Protein AF-A0A7C9RGY3-F1 (afdb_monomer_lite)

Organism: NCBI:txid2712852

Foldseek 3Di:
DVVVVVVVVVVCPPPVNVVVVVVVVCVVVVPPDDDDPVVVVVVVVVVVVVVVVVVVVVCVVVDPPPVVVVVVVVVVVQLVVQLVVQLVCCVVPHPDDNVVSSVVSNVVSHDD

Structure (mmCIF, N/CA/C/O backbone):
data_AF-A0A7C9RGY3-F1
#
_entry.id   AF-A0A7C9RGY3-F1
#
loop_
_atom_site.group_PDB
_atom_site.id
_atom_site.type_symbol
_atom_site.label_atom_id
_atom_site.label_alt_id
_atom_site.label_comp_id
_atom_site.label_asym_id
_atom_site.label_entity_id
_atom_site.label_seq_id
_atom_site.pdbx_PDB_ins_code
_atom_site.Cartn_x
_atom_site.Cartn_y
_atom_site.Cartn_z
_atom_site.occupancy
_atom_site.B_iso_or_equiv
_atom_site.auth_seq_id
_atom_site.auth_comp_id
_atom_site.auth_asym_id
_atom_site.auth_atom_id
_atom_site.pdbx_PDB_model_num
ATOM 1 N N . MET A 1 1 ? 23.267 -20.616 13.382 1.00 57.34 1 MET A N 1
ATOM 2 C CA . MET A 1 1 ? 22.215 -19.986 14.216 1.00 57.34 1 MET A CA 1
ATOM 3 C C . MET A 1 1 ? 22.243 -18.462 14.067 1.00 57.34 1 MET A C 1
ATOM 5 O O . MET A 1 1 ? 21.202 -17.831 14.189 1.00 57.34 1 MET A O 1
ATOM 9 N N . ASP A 1 2 ? 23.391 -17.881 13.709 1.00 78.38 2 ASP A N 1
ATOM 10 C CA . ASP A 1 2 ? 23.604 -16.426 13.630 1.00 78.38 2 ASP A CA 1
ATOM 11 C C . ASP A 1 2 ? 22.848 -15.746 12.480 1.00 78.38 2 ASP A C 1
ATOM 13 O O . ASP A 1 2 ? 22.316 -14.655 12.652 1.00 78.38 2 ASP A O 1
ATOM 17 N N . THR A 1 3 ? 22.699 -16.414 11.331 1.00 89.88 3 THR A N 1
ATOM 18 C CA . THR A 1 3 ? 22.030 -15.842 10.147 1.00 89.88 3 THR A CA 1
ATOM 19 C C . THR A 1 3 ? 20.544 -15.560 10.377 1.00 89.88 3 THR A C 1
ATOM 21 O O . THR A 1 3 ? 20.042 -14.526 9.948 1.00 89.88 3 THR A O 1
ATOM 24 N N . LEU A 1 4 ? 19.830 -16.451 11.078 1.00 92.06 4 LEU A N 1
ATOM 25 C CA . LEU A 1 4 ? 18.403 -16.266 11.373 1.00 92.06 4 LEU A CA 1
ATOM 26 C C . LEU A 1 4 ? 18.183 -15.109 12.345 1.00 92.06 4 LEU A C 1
ATOM 28 O O . LEU A 1 4 ? 17.301 -14.281 12.125 1.00 92.06 4 LEU A O 1
ATOM 32 N N . LEU A 1 5 ? 19.012 -15.027 13.389 1.00 92.81 5 LEU A N 1
ATOM 33 C CA . LEU A 1 5 ? 18.950 -13.932 14.350 1.00 92.81 5 LEU A CA 1
ATOM 34 C C . LEU A 1 5 ? 19.293 -12.592 13.681 1.00 92.81 5 LEU A C 1
ATOM 36 O O . LEU A 1 5 ? 18.620 -11.594 13.922 1.00 92.81 5 LEU A O 1
ATOM 40 N N . GLN A 1 6 ? 20.278 -12.579 12.783 1.00 93.25 6 GLN A N 1
ATOM 41 C CA . GLN A 1 6 ? 20.675 -11.385 12.041 1.00 93.25 6 GLN A CA 1
ATOM 42 C C . GLN A 1 6 ? 19.593 -10.922 11.052 1.00 93.25 6 GLN A C 1
ATOM 44 O O . GLN A 1 6 ? 19.320 -9.724 10.975 1.00 93.25 6 GLN A O 1
ATOM 49 N N . LEU A 1 7 ? 18.917 -11.846 10.355 1.00 93.62 7 LEU A N 1
ATOM 50 C CA . LEU A 1 7 ? 17.750 -11.512 9.529 1.00 93.62 7 LEU A CA 1
ATOM 51 C C . LEU A 1 7 ? 16.598 -10.964 10.374 1.00 93.62 7 LEU A C 1
ATOM 53 O O . LEU A 1 7 ? 15.971 -9.980 9.981 1.00 93.62 7 LEU A O 1
ATOM 57 N N . ALA A 1 8 ? 16.308 -11.583 11.519 1.00 93.19 8 ALA A N 1
ATOM 58 C CA . ALA A 1 8 ? 15.240 -11.129 12.405 1.00 93.19 8 ALA A CA 1
ATOM 59 C C . ALA A 1 8 ? 15.509 -9.702 12.903 1.00 93.19 8 ALA A C 1
ATOM 61 O O . ALA A 1 8 ? 14.650 -8.831 12.768 1.00 93.19 8 ALA A O 1
ATOM 62 N N . ILE A 1 9 ? 16.724 -9.438 13.390 1.00 94.50 9 ILE A N 1
ATOM 63 C CA . ILE A 1 9 ? 17.143 -8.104 13.835 1.00 94.50 9 ILE A CA 1
ATOM 64 C C . ILE A 1 9 ? 17.092 -7.104 12.673 1.00 94.50 9 ILE A C 1
ATOM 66 O O . ILE A 1 9 ? 16.556 -6.013 12.841 1.00 94.50 9 ILE A O 1
ATOM 70 N N . GLY A 1 10 ? 17.575 -7.475 11.484 1.00 94.06 10 GLY A N 1
ATOM 71 C CA . GLY A 1 10 ? 17.539 -6.604 10.307 1.00 94.06 10 GLY A CA 1
ATOM 72 C C . GLY A 1 10 ? 16.121 -6.196 9.894 1.00 94.06 10 GLY A C 1
ATOM 73 O O . GLY A 1 10 ? 15.887 -5.037 9.564 1.00 94.06 10 GLY A O 1
ATOM 74 N N . ASN A 1 11 ? 15.154 -7.115 9.970 1.00 93.69 11 ASN A N 1
ATOM 75 C CA . ASN A 1 11 ? 13.752 -6.805 9.676 1.00 93.69 11 ASN A CA 1
ATOM 76 C 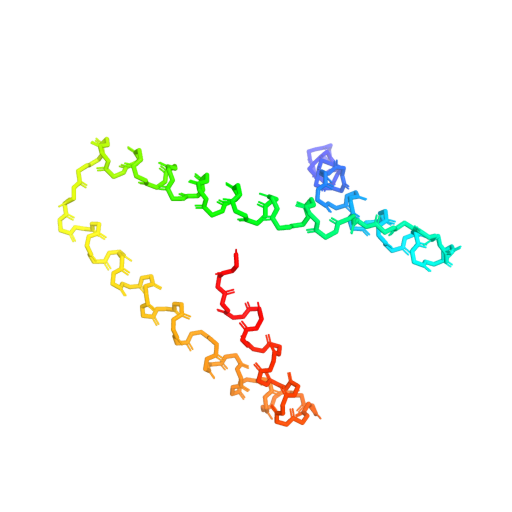C . ASN A 1 11 ? 13.107 -5.938 10.769 1.00 93.69 11 ASN A C 1
ATOM 78 O O . ASN A 1 11 ? 12.401 -4.978 10.452 1.00 93.69 11 ASN A O 1
ATOM 82 N N . LEU A 1 12 ? 13.373 -6.237 12.047 1.00 95.12 12 LEU A N 1
ATOM 83 C CA . LEU A 1 12 ? 12.833 -5.476 13.182 1.00 95.12 12 LEU A CA 1
ATOM 84 C C . LEU A 1 12 ? 13.389 -4.049 13.260 1.00 95.12 12 LEU A C 1
ATOM 86 O O . LEU A 1 12 ? 12.676 -3.138 13.671 1.00 95.12 12 LEU A O 1
ATOM 90 N N . LEU A 1 13 ? 14.639 -3.848 12.839 1.00 95.88 13 LEU A N 1
ATOM 91 C CA . LEU A 1 13 ? 15.279 -2.533 12.753 1.00 95.88 13 LEU A CA 1
ATOM 92 C C . LEU A 1 13 ? 15.032 -1.828 11.412 1.00 95.88 13 LEU A C 1
ATOM 94 O O . LEU A 1 13 ? 15.617 -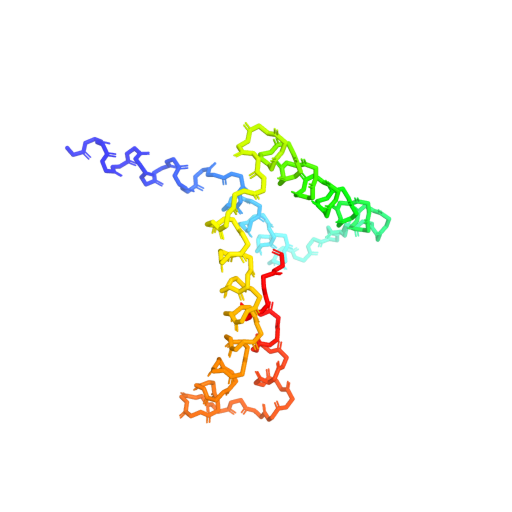0.775 11.156 1.00 95.88 13 LEU A O 1
ATOM 98 N N . SER A 1 14 ? 14.177 -2.377 10.546 1.00 96.25 14 SER A N 1
ATOM 99 C CA . SER A 1 14 ? 13.798 -1.677 9.323 1.00 96.25 14 SER A CA 1
ATOM 100 C C . SER A 1 14 ? 13.069 -0.369 9.668 1.00 96.25 14 SER A C 1
ATOM 102 O O . SER A 1 14 ? 12.258 -0.342 10.601 1.00 96.25 14 SER A O 1
ATOM 104 N N . PRO A 1 15 ? 13.293 0.723 8.912 1.00 95.00 15 PRO A N 1
ATOM 105 C CA . PRO A 1 15 ? 12.644 2.004 9.185 1.00 95.00 15 PRO A CA 1
ATOM 106 C C . PRO A 1 15 ? 11.122 1.892 9.293 1.00 95.00 15 PRO A C 1
ATOM 108 O O . PRO A 1 15 ? 10.522 2.508 10.162 1.00 95.00 15 PRO A O 1
ATOM 111 N N . MET A 1 16 ? 10.501 1.060 8.454 1.00 90.94 16 MET A N 1
ATOM 112 C CA . MET A 1 16 ? 9.054 0.852 8.446 1.00 90.94 16 MET A CA 1
ATOM 113 C C . MET A 1 16 ? 8.539 0.284 9.778 1.00 90.94 16 MET A C 1
ATOM 115 O O . MET A 1 16 ? 7.570 0.802 10.332 1.00 90.94 16 MET A O 1
ATOM 119 N N . VAL A 1 17 ? 9.212 -0.733 10.328 1.00 95.38 17 VAL A N 1
ATOM 120 C CA . VAL A 1 17 ? 8.847 -1.325 11.627 1.00 95.38 17 VAL A CA 1
ATOM 121 C C . VAL A 1 17 ? 9.108 -0.339 12.767 1.00 95.38 17 VAL A C 1
ATOM 123 O O . VAL A 1 17 ? 8.280 -0.203 13.667 1.00 95.38 17 VAL A O 1
ATOM 126 N N . LEU A 1 18 ? 10.214 0.405 12.707 1.00 96.31 18 LEU A N 1
ATOM 127 C CA . LEU A 1 18 ? 10.545 1.413 13.714 1.00 96.31 18 LEU A CA 1
ATOM 128 C C . LEU A 1 18 ? 9.561 2.594 13.712 1.00 96.31 18 LEU A C 1
ATOM 130 O O . LEU A 1 18 ? 9.151 3.031 14.784 1.00 96.31 18 LEU A O 1
ATOM 134 N N . PHE A 1 19 ? 9.120 3.080 12.546 1.00 93.62 19 PHE A N 1
ATOM 135 C CA . PHE A 1 19 ? 8.087 4.121 12.450 1.00 93.62 19 PHE A CA 1
ATOM 136 C C . PHE A 1 19 ? 6.722 3.630 12.942 1.00 93.62 19 PHE A C 1
ATOM 138 O O . PHE A 1 19 ? 6.006 4.387 13.596 1.00 93.62 19 PHE A O 1
ATOM 145 N N . PHE A 1 20 ? 6.374 2.363 12.696 1.00 93.00 20 PHE A N 1
ATOM 146 C CA . PHE A 1 20 ? 5.180 1.758 13.288 1.00 93.00 20 PHE A CA 1
ATOM 147 C C . PHE A 1 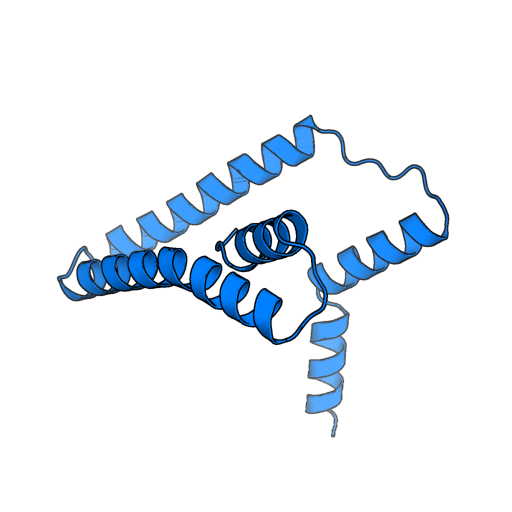20 ? 5.270 1.729 14.822 1.00 93.00 20 PHE A C 1
ATOM 149 O O . PHE A 1 20 ? 4.357 2.196 15.505 1.00 93.00 20 PHE A O 1
ATOM 156 N N . ALA A 1 21 ? 6.394 1.256 15.370 1.00 95.44 21 ALA A N 1
ATOM 157 C CA . ALA A 1 21 ? 6.633 1.247 16.812 1.00 95.44 21 ALA A CA 1
ATOM 158 C C . ALA A 1 21 ? 6.612 2.667 17.410 1.00 95.44 21 ALA A C 1
ATOM 160 O O . ALA A 1 21 ? 6.033 2.884 18.478 1.00 95.44 21 ALA A O 1
ATOM 161 N N . LEU A 1 22 ? 7.171 3.655 16.705 1.00 94.00 22 LEU A N 1
ATOM 162 C CA . LEU A 1 22 ? 7.096 5.065 17.083 1.00 94.00 22 LEU A CA 1
ATOM 163 C C . LEU A 1 22 ? 5.643 5.554 17.132 1.00 94.00 22 LEU A C 1
ATOM 165 O O . LEU A 1 22 ? 5.254 6.184 18.107 1.00 94.00 22 LEU A O 1
ATOM 169 N N . GLY A 1 23 ? 4.824 5.235 16.129 1.00 92.88 23 GLY A N 1
ATOM 170 C CA . GLY A 1 23 ? 3.409 5.615 16.112 1.00 92.88 23 GLY A CA 1
ATOM 171 C C . GLY A 1 23 ? 2.621 5.007 17.277 1.00 92.88 23 GLY A C 1
ATOM 172 O O . GLY A 1 23 ? 1.881 5.714 17.961 1.00 92.88 23 GLY A O 1
ATOM 173 N N . VAL A 1 24 ? 2.833 3.716 17.558 1.00 94.69 24 VAL A N 1
ATOM 174 C CA . VAL A 1 24 ? 2.205 3.024 18.697 1.00 94.69 24 VAL A CA 1
ATOM 175 C C . VAL A 1 24 ? 2.626 3.653 20.026 1.00 94.69 24 VAL A C 1
ATOM 177 O O . VAL A 1 24 ? 1.778 3.933 20.872 1.00 94.69 24 VAL A O 1
ATOM 180 N N . THR A 1 25 ? 3.922 3.910 20.212 1.00 95.62 25 THR A N 1
ATOM 181 C CA . THR A 1 25 ? 4.443 4.515 21.449 1.00 95.62 25 THR A CA 1
ATOM 182 C C . THR A 1 25 ? 3.997 5.968 21.614 1.00 95.62 25 THR A C 1
ATOM 184 O O . THR A 1 25 ? 3.572 6.338 22.706 1.00 95.62 25 THR A O 1
ATOM 187 N N . ALA A 1 26 ? 3.993 6.771 20.547 1.00 94.50 26 ALA A N 1
ATOM 188 C CA . ALA A 1 26 ? 3.481 8.141 20.554 1.00 94.50 26 ALA A CA 1
ATOM 189 C C . ALA A 1 26 ? 1.990 8.188 20.922 1.00 94.50 26 ALA A C 1
ATOM 191 O O . ALA A 1 26 ? 1.598 8.981 21.779 1.00 94.50 26 ALA A O 1
ATOM 192 N N . GLY A 1 27 ? 1.172 7.300 20.346 1.00 92.88 27 GLY A N 1
ATOM 193 C CA . GLY A 1 27 ? -0.246 7.177 20.690 1.00 92.88 27 GLY A CA 1
ATOM 194 C C . GLY A 1 27 ? -0.468 6.725 22.135 1.00 92.88 27 GLY A C 1
ATOM 195 O O . GLY A 1 27 ? -1.312 7.285 22.835 1.00 92.88 27 GLY A O 1
ATOM 196 N N . TRP A 1 28 ? 0.327 5.765 22.622 1.00 96.44 28 TRP A N 1
ATOM 197 C CA . TRP A 1 28 ? 0.233 5.283 24.004 1.00 96.44 28 TRP A CA 1
ATOM 198 C C . TRP A 1 28 ? 0.618 6.358 25.028 1.00 96.44 28 TRP A C 1
ATOM 200 O O . TRP A 1 28 ? -0.049 6.504 26.053 1.00 96.44 28 TRP A O 1
ATOM 210 N N . LEU A 1 29 ? 1.638 7.159 24.715 1.00 96.44 29 LEU A N 1
ATOM 211 C CA . LEU A 1 29 ? 2.067 8.308 25.515 1.00 96.44 29 LEU A CA 1
ATOM 212 C C . LEU A 1 29 ? 1.165 9.542 25.345 1.00 96.44 29 LEU A C 1
ATOM 214 O O . LEU A 1 29 ? 1.411 10.549 26.004 1.00 96.44 29 LEU A O 1
ATOM 218 N N . LYS A 1 30 ? 0.132 9.479 24.487 1.00 92.62 30 LYS A N 1
ATOM 219 C CA . LYS A 1 30 ? -0.727 10.618 24.112 1.00 92.62 30 LYS A CA 1
ATOM 220 C C . LYS A 1 30 ? 0.085 11.835 23.651 1.00 92.62 30 LYS A C 1
ATOM 222 O O . LYS A 1 30 ? -0.218 12.966 24.015 1.00 92.62 30 LYS A O 1
ATOM 227 N N . SER A 1 31 ? 1.148 11.590 22.891 1.00 90.69 31 SER A N 1
ATOM 228 C CA . SER A 1 31 ? 1.985 12.641 22.322 1.00 90.69 31 SER A CA 1
ATOM 229 C C . SER A 1 31 ? 1.199 13.433 21.276 1.00 90.69 31 SER A C 1
ATOM 231 O O . SER A 1 31 ? 0.556 12.835 20.415 1.00 90.69 31 SER A O 1
ATOM 233 N N . ASP A 1 32 ? 1.326 14.763 21.286 1.00 86.62 32 ASP A N 1
ATOM 234 C CA . ASP A 1 32 ? 0.775 15.663 20.257 1.00 86.62 32 ASP A CA 1
ATOM 235 C C . ASP A 1 32 ? 1.563 15.600 18.929 1.00 86.62 32 ASP A C 1
ATOM 237 O O . ASP A 1 32 ? 1.733 16.597 18.223 1.00 86.62 32 ASP A O 1
ATOM 241 N N . LEU A 1 33 ? 2.090 14.421 18.581 1.00 84.62 33 LEU A N 1
ATOM 242 C CA . LEU A 1 33 ? 2.836 14.193 17.351 1.00 84.62 33 LEU A CA 1
ATOM 243 C C . LEU A 1 33 ? 1.875 14.214 16.157 1.00 84.62 33 LEU A C 1
ATOM 245 O O . LEU A 1 33 ? 1.345 13.187 15.735 1.00 84.62 33 LEU A O 1
ATOM 249 N N . ALA A 1 34 ? 1.658 15.405 15.607 1.00 84.12 34 ALA A N 1
ATOM 250 C CA . ALA A 1 34 ? 0.866 15.620 14.408 1.00 84.12 34 ALA A CA 1
ATOM 251 C C . ALA A 1 34 ? 1.775 15.840 13.192 1.00 84.12 34 ALA A C 1
ATOM 253 O O . ALA A 1 34 ? 2.656 16.701 13.203 1.00 84.12 34 ALA A O 1
ATOM 254 N N . ILE A 1 35 ? 1.535 15.089 12.115 1.00 85.88 35 ILE A N 1
ATOM 255 C CA . ILE A 1 35 ? 2.149 15.360 10.811 1.00 85.88 35 ILE A CA 1
ATOM 256 C C . ILE A 1 35 ? 1.334 16.477 10.136 1.00 85.88 35 ILE A C 1
ATOM 258 O O . ILE A 1 35 ? 0.131 16.295 9.928 1.00 85.88 35 ILE A O 1
ATOM 262 N N . PRO A 1 36 ? 1.943 17.618 9.763 1.00 92.44 36 PRO A N 1
ATOM 263 C CA . PRO A 1 36 ? 1.250 18.678 9.039 1.00 92.44 36 PRO A CA 1
ATOM 264 C C . PRO A 1 36 ? 0.646 18.177 7.723 1.00 92.44 36 PRO A C 1
ATOM 266 O O . PRO A 1 36 ? 1.310 17.494 6.943 1.00 92.44 36 PRO A O 1
ATOM 269 N N . GLU A 1 37 ? -0.585 18.592 7.420 1.00 91.94 37 GLU A N 1
ATOM 270 C CA . GLU A 1 37 ? -1.323 18.140 6.230 1.00 91.94 37 GLU A CA 1
ATOM 271 C C . GLU A 1 37 ? -0.565 18.406 4.915 1.00 91.94 37 GLU A C 1
ATOM 273 O O . GLU A 1 37 ? -0.588 17.587 3.994 1.00 91.94 37 GLU A O 1
ATOM 278 N N . ALA A 1 38 ? 0.164 19.525 4.844 1.00 94.62 38 ALA A N 1
ATOM 279 C CA . ALA A 1 38 ? 1.001 19.871 3.698 1.00 94.62 38 ALA A CA 1
ATOM 280 C C . ALA A 1 38 ? 2.103 18.828 3.438 1.00 94.62 38 ALA A C 1
ATOM 282 O O . ALA A 1 38 ? 2.378 18.506 2.282 1.00 94.62 38 ALA A O 1
ATOM 283 N N . ILE A 1 39 ? 2.693 18.261 4.497 1.00 94.81 39 ILE A N 1
ATOM 284 C CA . ILE A 1 39 ? 3.721 17.220 4.383 1.00 94.81 39 ILE A CA 1
ATOM 285 C C . ILE A 1 39 ? 3.088 15.917 3.894 1.00 94.81 39 ILE A C 1
ATOM 287 O O . ILE A 1 39 ? 3.610 15.309 2.963 1.00 94.81 39 ILE A O 1
ATOM 291 N N . SER A 1 40 ? 1.936 15.521 4.443 1.00 90.44 40 SER 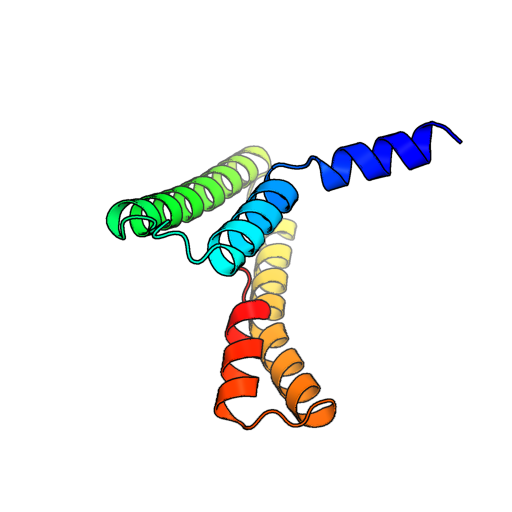A N 1
ATOM 292 C CA . SER A 1 40 ? 1.219 14.310 4.015 1.00 90.44 40 SER A CA 1
ATOM 293 C C . SER A 1 40 ? 0.832 14.360 2.533 1.00 90.44 40 SER A C 1
ATOM 295 O O . SER A 1 40 ? 1.054 13.401 1.788 1.00 90.44 40 SER A O 1
ATOM 297 N N . LYS A 1 41 ? 0.311 15.505 2.073 1.00 92.75 41 LYS A N 1
ATOM 298 C CA . LYS A 1 41 ? -0.014 15.735 0.656 1.00 92.75 41 LYS A CA 1
ATOM 299 C C . LYS A 1 41 ? 1.240 15.741 -0.221 1.00 92.75 41 LYS A C 1
ATOM 301 O O . LYS A 1 41 ? 1.242 15.109 -1.276 1.00 92.75 41 LYS A O 1
ATOM 306 N N . GLY A 1 42 ? 2.307 16.405 0.227 1.00 96.62 42 GLY A N 1
ATOM 307 C CA . GLY A 1 42 ? 3.591 16.443 -0.475 1.00 96.62 42 GLY A CA 1
ATOM 308 C C . GLY A 1 42 ? 4.205 15.053 -0.654 1.00 96.62 42 GLY A C 1
ATOM 309 O O . GLY A 1 42 ? 4.590 14.700 -1.766 1.00 96.62 42 GLY A O 1
ATOM 310 N N . LEU A 1 43 ? 4.224 14.239 0.405 1.00 95.00 43 LEU A N 1
ATOM 311 C CA . LEU A 1 43 ? 4.689 12.849 0.360 1.00 95.00 43 LEU A CA 1
ATOM 312 C C . LEU A 1 43 ? 3.841 12.000 -0.589 1.00 95.00 43 LEU A C 1
ATOM 314 O O . LEU A 1 43 ? 4.400 11.272 -1.401 1.00 95.00 43 LEU A O 1
ATOM 318 N N . SER A 1 44 ? 2.514 12.132 -0.545 1.00 92.50 44 SER A N 1
ATOM 319 C CA . SER A 1 44 ? 1.617 11.381 -1.437 1.00 92.50 44 SER A CA 1
ATOM 320 C C . SER A 1 44 ? 1.885 11.698 -2.913 1.00 92.50 44 SER A C 1
ATOM 322 O O . SER A 1 44 ? 2.027 10.793 -3.733 1.00 92.50 44 SER A O 1
ATOM 324 N N . LEU A 1 45 ? 2.020 12.984 -3.255 1.00 95.62 45 LEU A N 1
ATOM 325 C CA . LEU A 1 45 ? 2.360 13.419 -4.614 1.00 95.62 45 LEU A CA 1
ATOM 326 C C . LEU A 1 45 ? 3.753 12.943 -5.034 1.00 95.62 45 LEU A C 1
ATOM 328 O O . LEU A 1 45 ? 3.924 12.458 -6.153 1.00 95.62 45 LEU A O 1
ATOM 332 N N . TYR A 1 46 ? 4.736 13.054 -4.139 1.00 95.94 46 TYR A N 1
ATOM 333 C CA . TYR A 1 46 ? 6.094 12.582 -4.387 1.00 95.94 46 TYR A CA 1
ATOM 334 C C . TYR A 1 46 ? 6.127 11.077 -4.664 1.00 95.94 46 TYR A C 1
ATOM 336 O O . TYR A 1 46 ? 6.768 10.658 -5.623 1.00 95.94 46 TYR A O 1
ATOM 344 N N . LEU A 1 47 ? 5.412 10.271 -3.874 1.00 94.12 47 LEU A N 1
ATOM 345 C CA . LEU A 1 47 ? 5.345 8.822 -4.060 1.00 94.12 47 LEU A CA 1
ATOM 346 C C . LEU A 1 47 ? 4.681 8.459 -5.390 1.00 94.12 47 LEU A C 1
ATOM 348 O O . LEU A 1 47 ? 5.258 7.686 -6.150 1.00 94.12 47 LEU A O 1
ATOM 352 N N . MET A 1 48 ? 3.539 9.069 -5.728 1.00 93.69 48 MET A N 1
ATOM 353 C CA . MET A 1 48 ? 2.894 8.850 -7.031 1.00 93.69 48 MET A CA 1
ATOM 354 C C . MET A 1 48 ? 3.826 9.204 -8.198 1.00 93.69 48 MET A C 1
ATOM 356 O O . MET A 1 48 ? 3.941 8.435 -9.155 1.00 93.69 48 MET A O 1
ATOM 360 N N . LEU A 1 49 ? 4.538 10.333 -8.104 1.00 96.44 49 LEU A N 1
ATOM 361 C CA . LEU A 1 49 ? 5.523 10.743 -9.104 1.00 96.44 49 LEU A CA 1
ATOM 362 C C . LEU A 1 49 ? 6.689 9.752 -9.188 1.00 96.44 49 LEU A C 1
ATOM 364 O O . LEU A 1 49 ? 7.055 9.341 -10.284 1.00 96.44 49 LEU A O 1
ATOM 368 N N . ALA A 1 50 ? 7.275 9.368 -8.055 1.00 96.19 50 ALA A N 1
ATOM 369 C CA . ALA A 1 50 ? 8.437 8.487 -7.996 1.00 96.19 50 ALA A CA 1
ATOM 370 C C . ALA A 1 50 ? 8.115 7.083 -8.526 1.00 96.19 50 ALA A C 1
ATOM 372 O O . ALA A 1 50 ? 8.894 6.534 -9.307 1.00 96.19 50 ALA A O 1
ATOM 373 N N . ILE A 1 51 ? 6.956 6.528 -8.158 1.00 92.12 51 ILE A N 1
ATOM 374 C CA . ILE A 1 51 ? 6.472 5.231 -8.648 1.00 92.12 51 ILE A CA 1
ATOM 375 C C . ILE A 1 51 ? 6.243 5.300 -10.163 1.00 92.12 51 ILE A C 1
ATOM 377 O O . ILE A 1 51 ? 6.758 4.456 -10.900 1.00 92.12 51 ILE A O 1
ATOM 381 N N . GLY A 1 52 ? 5.542 6.334 -10.644 1.00 92.38 52 GLY A N 1
ATOM 382 C CA . GLY A 1 52 ? 5.304 6.536 -12.075 1.00 92.38 52 GLY A CA 1
ATOM 383 C C . GLY A 1 52 ? 6.598 6.732 -12.870 1.00 92.38 52 GLY A C 1
ATOM 384 O O . GLY A 1 52 ? 6.779 6.123 -13.923 1.00 92.38 52 GLY A O 1
ATOM 385 N N . PHE A 1 53 ? 7.535 7.522 -12.343 1.00 95.56 53 PHE A N 1
ATOM 386 C CA . PHE A 1 53 ? 8.828 7.776 -12.972 1.00 95.56 53 PHE A CA 1
ATOM 387 C C . PHE A 1 53 ? 9.682 6.509 -13.045 1.00 95.56 53 PHE A C 1
ATOM 389 O O . PHE A 1 53 ? 10.198 6.181 -14.113 1.00 95.56 53 PHE A O 1
ATOM 396 N N . LYS A 1 54 ? 9.791 5.753 -11.945 1.00 92.50 54 LYS A N 1
ATOM 397 C CA . LYS A 1 54 ? 10.530 4.485 -11.921 1.00 92.50 54 LYS A CA 1
ATOM 398 C C . LYS A 1 54 ? 9.933 3.485 -12.913 1.00 92.50 54 LYS A C 1
ATOM 400 O O . LYS A 1 54 ? 10.687 2.900 -13.683 1.00 92.50 54 LYS A O 1
ATOM 405 N N . GLY A 1 55 ? 8.606 3.348 -12.956 1.00 89.44 55 GLY A N 1
ATOM 406 C CA . GLY A 1 55 ? 7.924 2.505 -13.943 1.00 89.44 55 GLY A CA 1
ATOM 407 C C . GLY A 1 55 ? 8.174 2.954 -15.388 1.00 89.44 55 GLY A C 1
ATOM 408 O O . GLY A 1 55 ? 8.444 2.123 -16.252 1.00 89.44 55 GLY A O 1
ATOM 409 N N . GLY A 1 56 ? 8.159 4.265 -15.646 1.00 90.19 56 GLY A N 1
ATOM 410 C CA . GLY A 1 56 ? 8.458 4.836 -16.961 1.00 90.19 56 GLY A CA 1
ATOM 411 C C . GLY A 1 56 ? 9.895 4.580 -17.425 1.00 90.19 56 GLY A C 1
ATOM 412 O O . GLY A 1 56 ? 10.106 4.241 -18.588 1.00 90.19 56 GLY A O 1
ATOM 413 N N . VAL A 1 57 ? 10.875 4.676 -16.520 1.00 92.62 57 VAL A N 1
ATOM 414 C CA . VAL A 1 57 ? 12.281 4.339 -16.810 1.00 92.62 57 VAL A CA 1
ATOM 415 C C . VAL A 1 57 ? 12.428 2.863 -17.184 1.00 92.62 57 VAL A C 1
ATOM 417 O O . VAL A 1 57 ? 13.087 2.560 -18.176 1.00 92.62 57 VAL A O 1
ATOM 420 N N . GLU A 1 58 ? 11.787 1.952 -16.444 1.00 88.50 58 GLU A N 1
ATOM 421 C CA . GLU A 1 58 ? 11.817 0.515 -16.765 1.00 88.50 58 GLU A CA 1
ATOM 422 C C . GLU A 1 58 ? 11.121 0.199 -18.100 1.00 88.50 58 GLU A C 1
ATOM 424 O O . GLU A 1 58 ? 11.554 -0.686 -18.841 1.00 88.50 58 GLU A O 1
ATOM 429 N N . LEU A 1 59 ? 10.062 0.940 -18.445 1.00 88.81 59 LEU A N 1
A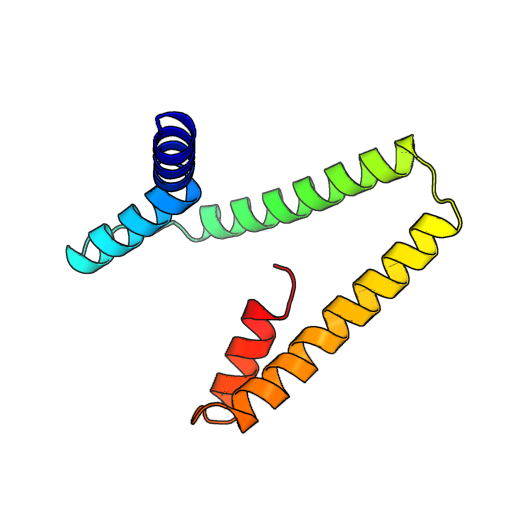TOM 430 C CA . LEU A 1 59 ? 9.373 0.793 -19.727 1.00 88.81 59 LEU A CA 1
ATOM 431 C C . LEU A 1 59 ? 10.222 1.300 -20.900 1.00 88.81 59 LEU A C 1
ATOM 433 O O . LEU A 1 59 ? 10.218 0.699 -21.974 1.00 88.81 59 LEU A O 1
ATOM 437 N N . ALA A 1 60 ? 10.962 2.391 -20.696 1.00 87.94 60 ALA A N 1
ATOM 438 C CA . ALA A 1 60 ? 11.865 2.944 -21.698 1.00 87.94 60 ALA A CA 1
ATOM 439 C C . ALA A 1 60 ? 13.079 2.034 -21.955 1.00 87.94 60 ALA A C 1
ATOM 441 O O . ALA A 1 60 ? 13.527 1.940 -23.096 1.00 87.94 60 ALA A O 1
ATOM 442 N N . SER A 1 61 ? 13.596 1.350 -20.926 1.00 85.12 61 SER A N 1
ATOM 443 C CA . SER A 1 61 ? 14.748 0.445 -21.054 1.00 85.12 61 SER A CA 1
ATOM 444 C C . SER A 1 61 ? 14.393 -0.913 -21.668 1.00 85.12 61 SER A C 1
ATOM 446 O O . SER A 1 61 ? 15.184 -1.448 -22.442 1.00 85.12 61 SER A O 1
ATOM 448 N N . ASN A 1 62 ? 13.215 -1.465 -21.357 1.00 78.50 62 ASN A N 1
ATOM 449 C CA . ASN A 1 62 ? 12.796 -2.800 -21.812 1.00 78.50 62 ASN A CA 1
ATOM 450 C C . ASN A 1 62 ? 11.837 -2.775 -23.020 1.00 78.50 62 ASN A C 1
ATOM 452 O O . ASN A 1 62 ? 11.563 -3.820 -23.614 1.00 78.50 62 ASN A O 1
ATOM 456 N N . GLY A 1 63 ? 11.340 -1.594 -23.401 1.00 72.81 63 GLY A N 1
ATOM 457 C CA . GLY A 1 63 ? 10.363 -1.405 -24.471 1.00 72.81 63 GLY A CA 1
ATOM 458 C C . GLY A 1 63 ? 8.954 -1.888 -24.108 1.00 72.81 63 GLY A C 1
ATOM 459 O O . GLY A 1 63 ? 8.737 -2.684 -23.195 1.00 72.81 63 GLY A O 1
ATOM 460 N N . VAL A 1 64 ? 7.955 -1.430 -24.866 1.00 67.06 64 VAL A N 1
ATOM 461 C CA . VAL A 1 64 ? 6.560 -1.885 -24.727 1.00 67.06 64 VAL A CA 1
ATOM 462 C C . VAL A 1 64 ? 6.352 -3.153 -25.560 1.00 67.06 64 VAL A C 1
ATOM 464 O O . VAL A 1 64 ? 5.628 -3.164 -26.553 1.00 67.06 64 VAL A O 1
ATOM 467 N N . ALA A 1 65 ? 7.051 -4.232 -25.210 1.00 78.12 65 ALA A N 1
ATOM 468 C CA . ALA A 1 65 ? 6.805 -5.533 -25.826 1.00 78.12 65 ALA A CA 1
ATOM 469 C C . ALA A 1 65 ? 5.392 -6.040 -25.467 1.00 78.12 65 ALA A C 1
ATOM 471 O O . ALA A 1 65 ? 4.821 -5.654 -24.444 1.00 78.12 65 ALA A O 1
ATOM 472 N N . GLY A 1 66 ? 4.837 -6.961 -26.265 1.00 79.56 66 GLY A N 1
ATOM 473 C CA . GLY A 1 66 ? 3.512 -7.550 -26.006 1.00 79.56 66 GLY A CA 1
ATOM 474 C C . GLY A 1 66 ? 3.366 -8.144 -24.596 1.00 79.56 66 GLY A C 1
ATOM 475 O O . GLY A 1 66 ? 2.297 -8.066 -23.997 1.00 79.56 66 GLY A O 1
ATOM 476 N N . THR A 1 67 ? 4.458 -8.644 -24.013 1.00 84.38 67 THR A N 1
ATOM 477 C CA . THR A 1 67 ? 4.514 -9.158 -22.637 1.00 84.38 67 THR A CA 1
ATOM 478 C C . THR A 1 67 ? 4.209 -8.089 -21.585 1.00 84.38 67 THR A C 1
ATOM 480 O O . THR A 1 67 ? 3.513 -8.374 -20.614 1.00 84.38 67 THR A O 1
ATOM 483 N N . VAL A 1 68 ? 4.681 -6.851 -21.782 1.00 87.94 68 VAL A N 1
ATOM 484 C CA . VAL A 1 68 ? 4.419 -5.735 -20.859 1.00 87.94 68 VAL A CA 1
ATOM 485 C C . VAL A 1 68 ? 2.954 -5.317 -20.930 1.00 87.94 68 VAL A C 1
ATOM 487 O O . VAL A 1 68 ? 2.327 -5.102 -19.897 1.00 87.94 68 VAL A O 1
ATOM 490 N N . ALA A 1 69 ? 2.372 -5.274 -22.131 1.00 87.44 69 ALA A N 1
ATOM 491 C CA . ALA A 1 69 ? 0.950 -4.983 -22.300 1.00 87.44 69 ALA A CA 1
ATOM 492 C C . ALA A 1 69 ? 0.064 -6.029 -21.598 1.00 87.44 69 ALA A C 1
ATOM 494 O O . ALA A 1 69 ? -0.866 -5.666 -20.879 1.00 87.44 69 ALA A O 1
ATOM 495 N N . VAL A 1 70 ? 0.389 -7.320 -21.736 1.00 91.75 70 VAL A N 1
ATOM 496 C CA . VAL A 1 70 ? -0.312 -8.402 -21.022 1.00 91.75 70 VAL A CA 1
ATOM 497 C C . VAL A 1 70 ? -0.158 -8.252 -19.507 1.00 91.75 70 VAL A C 1
ATOM 499 O O . VAL A 1 70 ? -1.149 -8.355 -18.786 1.00 91.75 70 VAL A O 1
ATOM 502 N N . ALA A 1 71 ? 1.050 -7.957 -19.018 1.00 90.25 71 ALA A N 1
ATOM 503 C CA . ALA A 1 71 ? 1.292 -7.742 -17.593 1.00 90.25 71 ALA A CA 1
ATOM 504 C C . ALA A 1 71 ? 0.478 -6.561 -17.038 1.00 90.25 71 ALA A C 1
ATOM 506 O O . ALA A 1 71 ? -0.104 -6.683 -15.964 1.00 90.25 71 ALA A O 1
ATOM 507 N N . LEU A 1 72 ? 0.373 -5.453 -17.780 1.00 89.69 72 LEU A N 1
ATOM 508 C CA . LEU A 1 72 ? -0.438 -4.294 -17.393 1.00 89.69 72 LEU A CA 1
ATOM 509 C C . LEU A 1 72 ? -1.929 -4.632 -17.326 1.00 89.69 72 LEU A C 1
ATOM 511 O O . LEU A 1 72 ? -2.593 -4.272 -16.356 1.00 89.69 72 LEU A O 1
ATOM 515 N N . VAL A 1 73 ? -2.457 -5.354 -18.318 1.00 93.44 73 VAL A N 1
ATOM 516 C CA . VAL A 1 73 ? -3.865 -5.784 -18.318 1.00 93.44 73 VAL A CA 1
ATOM 517 C C . VAL A 1 73 ? -4.151 -6.715 -17.141 1.00 93.44 73 VAL A C 1
ATOM 519 O O . VAL A 1 73 ? -5.150 -6.531 -16.448 1.00 93.44 73 VAL A O 1
ATOM 522 N N . LEU A 1 74 ? -3.268 -7.683 -16.876 1.00 94.56 74 LEU A N 1
ATOM 523 C CA . LEU A 1 74 ? -3.404 -8.580 -15.728 1.00 94.56 74 LEU A CA 1
ATOM 524 C C . LEU A 1 74 ? -3.311 -7.821 -14.403 1.00 94.56 74 LEU A C 1
ATOM 526 O O . LEU A 1 74 ? -4.127 -8.061 -13.518 1.00 94.56 74 LEU A O 1
ATOM 530 N N . ALA A 1 75 ? -2.373 -6.881 -14.275 1.00 91.19 75 ALA A N 1
ATOM 531 C CA . ALA A 1 75 ? -2.243 -6.047 -13.086 1.00 91.19 75 ALA A CA 1
ATOM 532 C C . ALA A 1 75 ? -3.512 -5.219 -12.842 1.00 91.19 75 ALA A C 1
ATOM 534 O O . ALA A 1 75 ? -4.015 -5.199 -11.723 1.00 91.19 75 ALA A O 1
ATOM 535 N N . LEU A 1 76 ? -4.082 -4.601 -13.881 1.00 92.00 76 LEU A N 1
ATOM 536 C CA . LEU A 1 76 ? -5.343 -3.859 -13.776 1.00 92.00 76 LEU A CA 1
ATOM 537 C C . LEU A 1 76 ? -6.514 -4.766 -13.382 1.00 92.00 76 LEU A C 1
ATOM 539 O O . LEU A 1 76 ? -7.278 -4.427 -12.478 1.00 92.00 76 LEU A O 1
ATOM 543 N N . ALA A 1 77 ? -6.644 -5.929 -14.024 1.00 94.62 77 ALA A N 1
ATOM 544 C CA . ALA A 1 77 ? -7.705 -6.886 -13.723 1.00 94.62 77 ALA A CA 1
ATOM 545 C C . ALA A 1 77 ? -7.606 -7.419 -12.284 1.00 94.62 77 ALA A C 1
ATOM 547 O O . ALA A 1 77 ? -8.618 -7.522 -11.586 1.00 94.62 77 ALA A O 1
ATOM 548 N N . LEU A 1 78 ? -6.392 -7.722 -11.815 1.00 93.12 78 LEU A N 1
ATOM 549 C CA . LEU A 1 78 ? -6.144 -8.152 -10.440 1.00 93.12 78 LEU A CA 1
ATOM 550 C C . LEU A 1 78 ? -6.437 -7.024 -9.445 1.00 93.12 78 LEU A C 1
ATOM 552 O O . LEU A 1 78 ? -7.237 -7.232 -8.538 1.00 93.12 78 LEU A O 1
ATOM 556 N N . SER A 1 79 ? -5.895 -5.821 -9.649 1.00 90.50 79 SER A N 1
ATOM 557 C CA . SER A 1 79 ? -6.141 -4.669 -8.766 1.00 90.50 79 SER A CA 1
ATOM 558 C C . SER A 1 79 ? -7.622 -4.293 -8.668 1.00 90.50 79 SER A C 1
ATOM 560 O O . SER A 1 79 ? -8.070 -3.843 -7.619 1.00 90.50 79 SER A O 1
ATOM 562 N N . PHE A 1 80 ? -8.403 -4.501 -9.730 1.00 91.06 80 PHE A N 1
ATOM 563 C CA . PHE A 1 80 ? -9.849 -4.275 -9.702 1.00 91.06 80 PHE A CA 1
ATOM 564 C C . PHE A 1 80 ? -10.624 -5.409 -9.010 1.00 91.06 80 PHE A C 1
ATOM 566 O O . PHE A 1 80 ? -11.584 -5.157 -8.283 1.00 91.06 80 PHE A O 1
ATOM 573 N N . SER A 1 81 ? -10.226 -6.667 -9.223 1.00 93.69 81 SER A N 1
ATOM 574 C CA . SER A 1 81 ? -10.949 -7.836 -8.696 1.00 93.69 81 SER A CA 1
ATOM 575 C C . SER A 1 81 ? -10.642 -8.143 -7.228 1.00 93.69 81 SER A C 1
ATOM 577 O O . SER A 1 81 ? -11.533 -8.593 -6.503 1.00 93.69 81 SER A O 1
ATOM 579 N N . LEU A 1 82 ? -9.420 -7.874 -6.760 1.00 93.81 82 LEU A N 1
ATOM 580 C CA . LEU A 1 82 ? -8.993 -8.156 -5.387 1.00 93.81 82 LEU A CA 1
ATOM 581 C C . LEU A 1 82 ? -9.858 -7.467 -4.317 1.00 93.81 82 LEU A C 1
ATOM 583 O O . LEU A 1 82 ? -10.285 -8.170 -3.402 1.00 93.81 82 LEU A O 1
ATOM 587 N N . PRO A 1 83 ? -10.192 -6.164 -4.406 1.00 93.56 83 PRO A N 1
ATOM 588 C CA . PRO A 1 83 ? -11.100 -5.518 -3.456 1.00 93.56 83 PRO A CA 1
ATOM 589 C C . PRO A 1 83 ? -12.475 -6.193 -3.383 1.00 93.56 83 PRO A C 1
ATOM 591 O O . PRO A 1 83 ? -13.037 -6.349 -2.300 1.00 93.56 83 PRO A O 1
ATOM 594 N N . VAL A 1 84 ? -13.014 -6.639 -4.523 1.00 94.31 84 VAL A N 1
ATOM 595 C CA . VAL A 1 84 ? -14.320 -7.317 -4.587 1.00 94.31 84 VAL A CA 1
ATOM 596 C C . VAL A 1 84 ? -14.257 -8.671 -3.879 1.00 94.31 84 VAL A C 1
ATOM 598 O O . VAL A 1 84 ? -15.128 -8.993 -3.066 1.00 94.31 84 VAL A O 1
ATOM 601 N N . LEU A 1 85 ? -13.201 -9.445 -4.140 1.00 94.88 85 LEU A N 1
ATOM 602 C CA . LEU A 1 85 ? -12.952 -10.718 -3.463 1.00 94.88 85 LEU A CA 1
ATOM 603 C C . LEU A 1 85 ? -12.715 -10.518 -1.960 1.00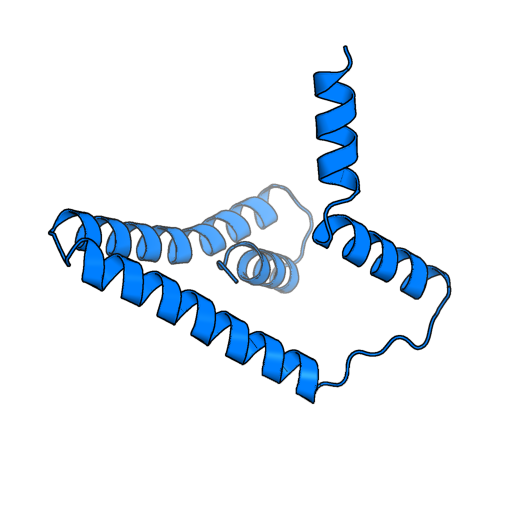 94.88 85 LEU A C 1
ATOM 605 O O . LEU A 1 85 ? -13.302 -11.233 -1.150 1.00 94.88 85 LEU A O 1
ATOM 609 N N . ALA A 1 86 ? -11.915 -9.521 -1.576 1.00 94.62 86 ALA A N 1
ATOM 610 C CA . ALA A 1 86 ? -11.642 -9.184 -0.183 1.00 94.62 86 ALA A CA 1
ATOM 611 C C . ALA A 1 86 ? -12.922 -8.791 0.563 1.00 94.62 86 ALA A C 1
ATOM 613 O O . ALA A 1 86 ? -13.147 -9.262 1.676 1.00 94.62 86 ALA A O 1
ATOM 614 N N . TYR A 1 87 ? -13.802 -8.001 -0.058 1.00 96.12 87 TYR A N 1
ATOM 615 C CA . TYR A 1 87 ? -15.105 -7.665 0.512 1.00 96.12 87 TYR A CA 1
ATOM 616 C C . TYR A 1 87 ? -15.958 -8.916 0.748 1.00 96.12 87 TYR A C 1
ATOM 618 O O . TYR A 1 87 ? -16.485 -9.102 1.847 1.00 96.12 87 TYR A O 1
ATOM 626 N N . ALA A 1 88 ? -16.061 -9.802 -0.248 1.00 95.88 88 ALA A N 1
ATOM 627 C CA . ALA A 1 88 ? -16.814 -11.048 -0.117 1.00 95.88 88 ALA A CA 1
ATOM 628 C C . ALA A 1 88 ? -16.255 -11.939 1.007 1.00 95.88 88 ALA A C 1
ATOM 630 O O . ALA A 1 88 ? -17.018 -12.448 1.831 1.00 95.88 88 ALA A O 1
ATOM 631 N N . LEU A 1 89 ? -14.927 -12.069 1.092 1.00 95.69 89 LEU A N 1
ATOM 632 C CA . LEU A 1 89 ? -14.254 -12.822 2.151 1.00 95.69 89 LEU A CA 1
ATOM 633 C C . LEU A 1 89 ? -14.472 -12.196 3.532 1.00 95.69 89 LEU A C 1
ATOM 635 O O . LEU A 1 89 ? -14.812 -12.914 4.468 1.00 95.69 89 LEU A O 1
ATOM 639 N N . LEU A 1 90 ? -14.349 -10.874 3.671 1.00 96.25 90 LEU A N 1
ATOM 640 C CA . LEU A 1 90 ? -14.604 -10.179 4.936 1.00 96.25 90 LEU A CA 1
ATOM 641 C C . LEU A 1 90 ? -16.057 -10.346 5.383 1.00 96.25 90 LEU A C 1
ATOM 643 O O . LEU A 1 90 ? -16.305 -10.587 6.564 1.00 96.25 90 LEU A O 1
ATOM 647 N N . ARG A 1 91 ? -17.015 -10.281 4.452 1.00 96.19 91 ARG A N 1
ATOM 648 C CA . ARG A 1 91 ? -18.437 -10.512 4.742 1.00 96.19 91 ARG A CA 1
ATOM 649 C C . ARG A 1 91 ? -18.742 -11.953 5.149 1.00 96.19 91 ARG A C 1
ATOM 651 O O . ARG A 1 91 ? -19.675 -12.157 5.919 1.00 96.19 91 ARG A O 1
ATOM 658 N N . ALA A 1 92 ? -17.984 -12.929 4.652 1.00 96.00 92 ALA A N 1
ATOM 659 C CA . ALA A 1 92 ? -18.167 -14.341 4.984 1.00 96.00 92 ALA A CA 1
ATOM 660 C C . ALA A 1 92 ? -17.428 -14.767 6.267 1.00 96.00 92 ALA A C 1
ATOM 662 O O . ALA A 1 92 ? -17.933 -15.596 7.019 1.00 96.00 92 ALA A O 1
ATOM 663 N N . ALA A 1 93 ? -16.239 -14.216 6.520 1.00 96.56 93 ALA A N 1
ATOM 664 C CA . ALA A 1 93 ? -15.349 -14.650 7.599 1.00 96.56 93 ALA A CA 1
ATOM 665 C C . ALA A 1 93 ? -15.433 -13.785 8.868 1.00 96.56 93 ALA A C 1
ATOM 667 O O . ALA A 1 93 ? -14.926 -14.186 9.916 1.00 96.56 93 ALA A O 1
ATOM 668 N N . THR A 1 94 ? -16.044 -12.598 8.800 1.00 95.62 94 THR A N 1
ATOM 669 C CA . THR A 1 94 ? -16.078 -11.639 9.918 1.00 95.62 94 THR A CA 1
ATOM 670 C C . THR A 1 94 ? -17.492 -11.137 10.211 1.00 95.62 94 THR A C 1
ATOM 672 O O . THR A 1 94 ? -18.438 -11.400 9.473 1.00 95.62 94 THR A O 1
ATOM 675 N N . ARG A 1 95 ? -17.644 -10.388 11.311 1.00 96.00 95 ARG A N 1
ATOM 676 C CA . ARG A 1 95 ? -18.905 -9.735 11.707 1.00 96.00 95 ARG A CA 1
ATOM 677 C C . ARG A 1 95 ? -18.961 -8.251 11.328 1.00 96.00 95 ARG A C 1
ATOM 679 O O . ARG A 1 95 ? -19.768 -7.520 11.895 1.00 96.00 95 ARG A O 1
ATOM 686 N N . LEU A 1 96 ? -18.100 -7.799 10.413 1.00 95.44 96 LEU A N 1
ATOM 687 C CA . LEU A 1 96 ? -18.112 -6.415 9.944 1.00 95.44 96 LEU A CA 1
ATOM 688 C C . LEU A 1 96 ? -19.422 -6.116 9.210 1.00 95.44 96 LEU A C 1
ATOM 690 O O . LEU A 1 96 ? -19.871 -6.875 8.342 1.00 95.44 96 LEU A O 1
ATOM 694 N N . ASP A 1 97 ? -20.033 -4.989 9.548 1.00 96.75 97 ASP A N 1
ATOM 695 C CA . ASP A 1 97 ? -21.135 -4.418 8.790 1.00 96.75 97 ASP A CA 1
ATOM 696 C C . ASP A 1 97 ? -20.668 -3.984 7.393 1.00 96.75 97 ASP A C 1
ATOM 698 O O . ASP A 1 97 ? -19.478 -3.865 7.098 1.00 96.75 97 ASP A O 1
ATOM 702 N N . VAL A 1 98 ? -21.639 -3.799 6.500 1.00 95.94 98 VAL A N 1
ATOM 703 C CA . VAL A 1 98 ? -21.406 -3.520 5.078 1.00 95.94 98 VAL A CA 1
ATOM 704 C C . VAL A 1 98 ? -20.430 -2.358 4.838 1.00 95.94 98 VAL A C 1
ATOM 706 O O . VAL A 1 98 ? -19.465 -2.576 4.102 1.00 95.94 98 VAL A O 1
ATOM 709 N N . PRO A 1 99 ? -20.605 -1.160 5.435 1.00 96.62 99 PRO A N 1
ATOM 710 C CA . PRO A 1 99 ? -19.712 -0.042 5.148 1.00 96.62 99 PRO A CA 1
ATOM 711 C C . PRO A 1 99 ? -18.286 -0.290 5.652 1.00 96.62 99 PRO A C 1
ATOM 713 O O . PRO A 1 99 ? -17.342 0.015 4.928 1.00 96.62 99 PRO A O 1
ATOM 716 N N . ASN A 1 100 ? -18.100 -0.906 6.826 1.00 96.44 100 ASN A N 1
ATOM 717 C CA . ASN A 1 100 ? -16.759 -1.197 7.339 1.00 96.44 100 ASN A CA 1
ATOM 718 C C . ASN A 1 100 ? -16.059 -2.294 6.531 1.00 96.44 100 ASN A C 1
ATOM 720 O O . ASN A 1 100 ? -14.886 -2.151 6.196 1.00 96.44 100 ASN A O 1
ATOM 724 N N . ALA A 1 101 ? -16.770 -3.360 6.154 1.00 96.12 101 ALA A N 1
ATOM 725 C CA . ALA A 1 101 ? -16.209 -4.394 5.287 1.00 96.12 101 ALA A CA 1
ATOM 726 C C . ALA A 1 101 ? -15.788 -3.817 3.924 1.00 96.12 101 ALA A C 1
ATOM 728 O O . ALA A 1 101 ? -14.716 -4.153 3.424 1.00 96.12 101 ALA A O 1
ATOM 729 N N . ALA A 1 102 ? -16.599 -2.928 3.340 1.00 94.50 102 ALA A N 1
ATOM 730 C CA . ALA A 1 102 ? -16.281 -2.263 2.079 1.00 94.50 102 ALA A CA 1
ATOM 731 C C . ALA A 1 102 ? -15.091 -1.302 2.216 1.00 94.50 102 ALA A C 1
ATOM 733 O O . ALA A 1 102 ? -14.200 -1.322 1.371 1.00 94.50 102 ALA A O 1
ATOM 734 N N . ALA A 1 103 ? -15.038 -0.507 3.289 1.00 94.31 103 ALA A N 1
ATOM 735 C CA . ALA A 1 103 ? -13.939 0.419 3.546 1.00 94.31 103 ALA A CA 1
ATOM 736 C C . ALA A 1 103 ? -12.604 -0.315 3.731 1.00 94.31 103 ALA A C 1
ATOM 738 O O . ALA A 1 103 ? -11.617 0.049 3.098 1.00 94.31 103 ALA A O 1
ATOM 739 N N . VAL A 1 104 ? -12.578 -1.385 4.532 1.00 93.69 104 VAL A N 1
ATOM 740 C CA . VAL A 1 104 ? -11.371 -2.202 4.746 1.00 93.69 104 VAL A CA 1
ATOM 741 C C . VAL A 1 104 ? -10.945 -2.889 3.445 1.00 93.69 104 VAL A C 1
ATOM 743 O O . VAL A 1 104 ? -9.770 -2.836 3.085 1.00 93.69 104 VAL A O 1
ATOM 746 N N . ALA A 1 105 ? -11.887 -3.485 2.707 1.00 94.12 105 ALA A N 1
ATOM 747 C CA . ALA A 1 105 ? -11.594 -4.128 1.427 1.00 94.12 105 ALA A CA 1
ATOM 748 C C . ALA A 1 105 ? -11.066 -3.143 0.375 1.00 94.12 105 ALA A C 1
ATOM 750 O O . ALA A 1 105 ? -10.128 -3.468 -0.344 1.00 94.12 105 ALA A O 1
ATOM 751 N N . ALA A 1 106 ? -11.633 -1.939 0.288 1.00 91.56 106 ALA A N 1
ATOM 752 C CA . ALA A 1 106 ? -11.163 -0.910 -0.633 1.00 91.56 106 ALA A CA 1
ATOM 753 C C . ALA A 1 106 ? -9.793 -0.357 -0.215 1.00 91.56 106 ALA A C 1
ATOM 755 O O . ALA A 1 106 ? -8.929 -0.165 -1.066 1.00 91.56 106 ALA A O 1
ATOM 756 N N . HIS A 1 107 ? -9.579 -0.140 1.086 1.00 90.38 107 HIS A N 1
ATOM 757 C CA . HIS A 1 107 ? -8.350 0.456 1.603 1.00 90.38 107 HIS A CA 1
ATOM 758 C C . HIS A 1 107 ? -7.137 -0.472 1.478 1.00 90.38 107 HIS A C 1
ATOM 760 O O . HIS A 1 107 ? -6.070 -0.017 1.086 1.00 90.38 107 HIS A O 1
ATOM 766 N N . TYR A 1 108 ? -7.301 -1.765 1.776 1.00 86.06 108 TYR A N 1
ATOM 767 C CA . TYR A 1 108 ? -6.204 -2.743 1.728 1.00 86.06 108 TYR A CA 1
ATOM 768 C C . TYR A 1 108 ? -6.196 -3.614 0.467 1.00 86.06 108 TYR A C 1
ATOM 770 O O . TYR A 1 108 ? -5.195 -4.265 0.181 1.00 86.06 108 TYR A O 1
ATOM 778 N N . GLY A 1 109 ? -7.308 -3.673 -0.271 1.00 78.62 109 GLY A N 1
ATOM 779 C CA . GLY A 1 109 ? -7.398 -4.398 -1.540 1.00 78.62 109 GLY A CA 1
ATOM 780 C C . GLY A 1 109 ? -6.964 -3.563 -2.742 1.00 78.62 109 GLY A C 1
ATOM 781 O O . GLY A 1 109 ? -6.604 -4.135 -3.768 1.00 78.62 109 GLY A O 1
ATOM 782 N N . SER A 1 110 ? -6.989 -2.231 -2.634 1.00 70.19 110 SER A N 1
ATOM 783 C CA . SER A 1 110 ? -6.346 -1.356 -3.611 1.00 70.19 110 SER A CA 1
ATOM 784 C C . SER A 1 110 ? -4.853 -1.299 -3.317 1.00 70.19 110 SER A C 1
ATOM 786 O O . SER A 1 110 ? -4.449 -1.112 -2.172 1.00 70.19 110 SER A O 1
ATOM 788 N N . VAL A 1 111 ? -4.029 -1.416 -4.356 1.00 65.19 111 VAL A N 1
ATOM 789 C CA . VAL A 1 111 ? -2.604 -1.095 -4.247 1.00 65.19 111 VAL A CA 1
ATOM 790 C C . VAL A 1 111 ? -2.512 0.414 -4.004 1.00 65.19 111 VAL A C 1
ATOM 792 O O . VAL A 1 111 ? -2.850 1.193 -4.897 1.00 65.19 111 VAL A O 1
ATOM 795 N N . SER A 1 112 ? -2.164 0.812 -2.779 1.00 49.09 112 SER A N 1
ATOM 796 C CA . SER A 1 112 ? -1.790 2.191 -2.443 1.00 49.09 112 SER A CA 1
ATOM 797 C C . SER A 1 112 ? -0.302 2.418 -2.649 1.00 49.09 112 SER A C 1
ATOM 799 O O . SER A 1 112 ? 0.478 1.450 -2.506 1.00 49.09 112 SER A O 1
#

InterPro domains:
  IPR010293 Na+-dependent bicarbonate transporter superfamily [PF05982] (15-112)
  IPR010293 Na+-dependent bicarbonate transporter superfamily [PTHR40400] (1-112)

Radius of gyration: 19.56 Å; chains: 1; bounding box: 45×40×52 Å

Sequence (112 aa):
MDTLLQLAIGNLLSPMVLFFALGVTAGWLKSDLAIPEAISKGLSLYLMLAIGFKGGVELASNGVAGTVAVALVLALALSFSLPVLAYALLRAATRLDVPNAAAVAAHYGSVS

Secondary structure (DSSP, 8-state):
-HHHHHHHHHHHTSHHHHHHHHHHHHHHTT---PPPHHHHHHHHHHHHHHHHHHHHHHHHHH---HHHHHHHHHHHHHHHHHHHHHHHHHHHHS---HHHHHHHHHHHHS--

pLDDT: mean 90.82, std 7.93, range [49.09, 96.75]